Protein AF-H9VKZ5-F1 (afdb_monomer_lite)

Sequence (73 aa):
DGEGCVSERGLVAISEGCPNLESILYFCQRMTNKAVVTMSHNCSKLASFRLCIMGRHQPDHLTGEPMDEGFGA

InterPro domains:
  IPR032675 Leucine-rich repeat domain superfamily [G3DSA:3.80.10.10] (1-73)

Foldseek 3Di:
DPPPFFELVNLLVCLQVCQQDQEDAEEGQAYALVSLQSSCVSNVNHNYYHYHHPDPQHDHPVPSHRNCNSVVD

Organism: Pinus taeda (NCBI:txid3352)

Secondary struc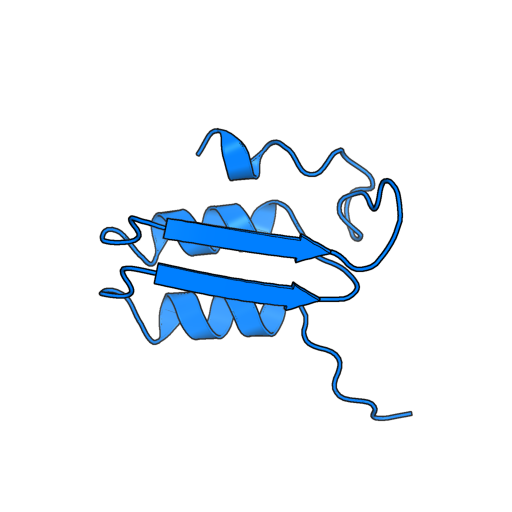ture (DSSP, 8-state):
-------HHHHHHHHHH-TT--EEEEEES---HHHHHHHHHH-TT--EEEEEESSTT---TTT---TTGGG--

Radius of gyration: 11.93 Å; chains: 1; bounding box: 29×30×29 Å

pLDDT: mean 88.44, std 13.36, range [41.94, 97.81]

Structure (mmCIF, N/CA/C/O backbone):
data_AF-H9VKZ5-F1
#
_entry.id   AF-H9VKZ5-F1
#
loop_
_atom_site.group_PDB
_atom_site.id
_atom_site.type_symbol
_atom_site.label_atom_id
_atom_site.label_alt_id
_atom_site.label_comp_id
_atom_site.label_asym_id
_atom_site.label_entity_id
_atom_site.label_seq_id
_atom_site.pdbx_PDB_ins_code
_atom_site.Cartn_x
_atom_site.Cartn_y
_atom_site.Cartn_z
_atom_site.occupancy
_atom_site.B_iso_or_equiv
_atom_site.auth_seq_id
_atom_site.auth_comp_id
_atom_site.auth_asym_id
_atom_site.auth_atom_id
_atom_site.pdbx_PDB_model_num
ATOM 1 N N . ASP A 1 1 ? -1.060 -19.486 -19.155 1.00 41.94 1 ASP A N 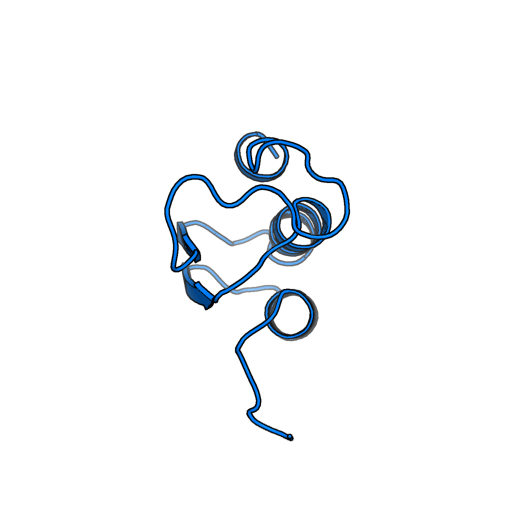1
ATOM 2 C CA . ASP A 1 1 ? -0.059 -19.369 -18.074 1.00 41.94 1 ASP A CA 1
ATOM 3 C C . ASP A 1 1 ? -0.660 -18.598 -16.909 1.00 41.94 1 ASP A C 1
ATOM 5 O O . ASP A 1 1 ? -0.593 -17.379 -16.849 1.00 41.94 1 ASP A O 1
ATOM 9 N N . GLY A 1 2 ? -1.397 -19.322 -16.064 1.00 50.91 2 GLY A N 1
ATOM 10 C CA . GLY A 1 2 ? -2.163 -18.797 -14.932 1.00 50.91 2 GLY A CA 1
ATOM 11 C C . GLY A 1 2 ? -1.414 -18.976 -13.619 1.00 50.91 2 GLY A C 1
ATOM 12 O O . GLY A 1 2 ? -1.950 -19.561 -12.683 1.00 50.91 2 GLY A O 1
ATOM 13 N N . GLU A 1 3 ? -0.168 -18.517 -13.558 1.00 52.38 3 GLU A N 1
ATOM 14 C CA . GLU A 1 3 ? 0.556 -18.442 -12.294 1.00 52.38 3 GLU A CA 1
ATOM 15 C C . GLU A 1 3 ? 0.139 -17.131 -11.622 1.00 52.38 3 GLU A C 1
ATOM 17 O O . GLU A 1 3 ? 0.510 -16.038 -12.052 1.00 52.38 3 GLU A O 1
ATOM 22 N N . GLY A 1 4 ? -0.774 -17.245 -10.655 1.00 62.34 4 GLY A N 1
ATOM 23 C CA . GLY A 1 4 ? -1.374 -16.130 -9.925 1.00 62.34 4 GLY A CA 1
ATOM 24 C C . GLY A 1 4 ? -0.342 -15.397 -9.077 1.00 62.34 4 GLY A C 1
ATOM 25 O O . GLY A 1 4 ? -0.274 -15.587 -7.866 1.00 62.34 4 GLY A O 1
ATOM 26 N N . CYS A 1 5 ? 0.479 -14.569 -9.715 1.00 76.81 5 CYS A N 1
ATOM 27 C CA . CYS A 1 5 ? 1.435 -13.720 -9.031 1.00 76.81 5 CYS A CA 1
ATOM 28 C C . CYS A 1 5 ? 0.699 -12.659 -8.211 1.00 76.81 5 CYS A C 1
ATOM 30 O O . CYS A 1 5 ? -0.230 -11.998 -8.685 1.00 76.81 5 CYS A O 1
ATOM 32 N N . VAL A 1 6 ? 1.169 -12.463 -6.982 1.00 88.75 6 VAL A N 1
ATOM 33 C CA . VAL A 1 6 ? 0.778 -11.331 -6.145 1.00 88.75 6 VAL A CA 1
ATOM 34 C C . VAL A 1 6 ? 1.061 -10.033 -6.917 1.00 88.75 6 VAL A C 1
ATOM 36 O O . VAL A 1 6 ? 2.173 -9.831 -7.412 1.00 88.75 6 VAL A O 1
ATOM 39 N N . SER A 1 7 ? 0.041 -9.184 -7.056 1.00 92.69 7 SER A N 1
ATOM 40 C CA . SER A 1 7 ? 0.046 -7.989 -7.914 1.00 92.69 7 SER A CA 1
ATOM 41 C C . SER A 1 7 ? -0.573 -6.787 -7.210 1.00 92.69 7 SER A C 1
ATOM 43 O O . SER A 1 7 ? -1.233 -6.923 -6.180 1.00 92.69 7 SER A O 1
ATOM 45 N N . GLU A 1 8 ? -0.424 -5.604 -7.801 1.00 94.44 8 GLU A N 1
ATOM 46 C CA . GLU A 1 8 ? -0.986 -4.360 -7.276 1.00 94.44 8 GLU A CA 1
ATOM 47 C C . GLU A 1 8 ? -2.512 -4.419 -7.091 1.00 94.44 8 GLU A C 1
ATOM 49 O O . GLU A 1 8 ? -3.053 -3.815 -6.168 1.00 94.44 8 GLU A O 1
ATOM 54 N N . ARG A 1 9 ? -3.209 -5.219 -7.911 1.00 95.19 9 ARG A N 1
ATOM 55 C CA . ARG A 1 9 ? -4.661 -5.428 -7.803 1.00 95.19 9 ARG A CA 1
ATOM 56 C C . ARG A 1 9 ? -5.046 -6.107 -6.491 1.00 95.19 9 ARG A C 1
ATOM 58 O O . ARG A 1 9 ? -6.070 -5.769 -5.908 1.00 95.19 9 ARG A O 1
ATOM 65 N N . GLY A 1 10 ? -4.228 -7.052 -6.026 1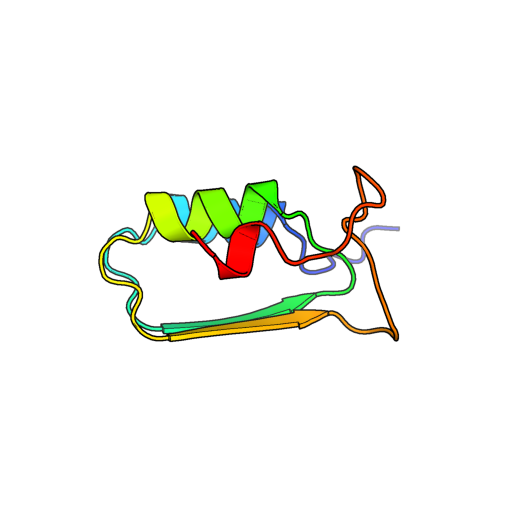.00 95.19 10 GLY A N 1
ATOM 66 C CA . GLY A 1 10 ? -4.451 -7.727 -4.749 1.00 95.19 10 GLY A CA 1
ATOM 67 C C . GLY A 1 10 ? -4.262 -6.782 -3.565 1.00 95.19 10 GLY A C 1
ATOM 68 O O . GLY A 1 10 ? -5.030 -6.845 -2.611 1.00 95.19 10 GLY A O 1
ATOM 69 N N . LEU A 1 11 ? -3.279 -5.879 -3.642 1.00 95.75 11 LEU A N 1
ATOM 70 C CA . LEU A 1 11 ? -3.042 -4.875 -2.606 1.00 95.75 11 LEU A CA 1
ATOM 71 C C . LEU A 1 11 ? -4.232 -3.911 -2.477 1.00 95.75 11 LEU A C 1
ATOM 73 O O . LEU A 1 11 ? -4.705 -3.676 -1.369 1.00 95.75 11 LEU A O 1
ATOM 77 N N . VAL A 1 12 ? -4.753 -3.416 -3.605 1.00 96.94 12 VAL A N 1
ATOM 78 C CA . VAL A 1 12 ? -5.938 -2.538 -3.626 1.00 96.94 12 VAL A CA 1
ATOM 79 C C . VAL A 1 12 ? -7.170 -3.253 -3.068 1.00 96.94 12 VAL A C 1
ATOM 81 O O . VAL A 1 12 ? -7.864 -2.703 -2.223 1.00 96.94 12 VAL A O 1
ATOM 84 N N . ALA A 1 13 ? -7.411 -4.506 -3.459 1.00 97.62 13 ALA A N 1
ATOM 85 C CA . ALA A 1 13 ? -8.549 -5.265 -2.939 1.00 97.62 13 ALA A 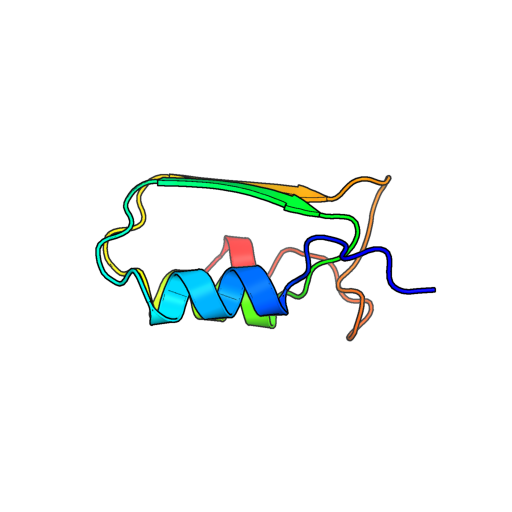CA 1
ATOM 86 C C . ALA A 1 13 ? -8.481 -5.463 -1.410 1.00 97.62 13 ALA A C 1
ATOM 88 O O . ALA A 1 13 ? -9.504 -5.399 -0.728 1.00 97.62 13 ALA A O 1
ATOM 89 N N . ILE A 1 14 ? -7.280 -5.680 -0.856 1.00 96.88 14 ILE A N 1
ATOM 90 C CA . ILE A 1 14 ? -7.081 -5.746 0.600 1.00 96.88 14 ILE A CA 1
ATOM 91 C C . ILE A 1 14 ? -7.398 -4.395 1.241 1.00 96.88 14 ILE A C 1
ATOM 93 O O . ILE A 1 14 ? -8.073 -4.361 2.268 1.00 96.88 14 ILE A O 1
ATOM 97 N N . SER A 1 15 ? -6.936 -3.291 0.651 1.00 96.94 15 SER A N 1
ATOM 98 C CA . SER A 1 15 ? -7.158 -1.963 1.222 1.00 96.94 15 SER A CA 1
ATOM 99 C C . SER A 1 15 ? -8.641 -1.590 1.264 1.00 96.94 15 SER A C 1
ATOM 101 O O . SER A 1 15 ? -9.122 -1.077 2.272 1.00 96.94 15 SER A O 1
ATOM 103 N N . GLU A 1 16 ? -9.388 -1.933 0.214 1.00 97.56 16 GLU A N 1
ATOM 104 C CA . GLU A 1 16 ? -10.839 -1.738 0.133 1.00 97.56 16 GLU A CA 1
ATOM 105 C C . GLU A 1 16 ? -11.606 -2.616 1.137 1.00 97.56 16 GLU A C 1
ATOM 107 O O . GLU A 1 16 ? -12.583 -2.170 1.739 1.00 97.56 16 GLU A O 1
ATOM 112 N N . GLY A 1 17 ? -11.171 -3.864 1.343 1.00 97.81 17 GLY A N 1
ATOM 113 C CA . GLY A 1 17 ? -11.833 -4.808 2.248 1.00 97.81 17 GLY A CA 1
ATOM 114 C C . GLY A 1 17 ? -11.471 -4.645 3.729 1.00 97.81 17 GLY A C 1
ATOM 115 O O . GLY A 1 17 ? -12.219 -5.094 4.600 1.00 97.81 17 GLY A O 1
ATOM 116 N N . CYS A 1 18 ? -10.330 -4.023 4.039 1.00 97.44 18 CYS A N 1
ATOM 117 C CA . CYS A 1 18 ? -9.772 -3.956 5.391 1.00 97.44 18 CYS A CA 1
ATOM 118 C C . CYS A 1 18 ? -9.430 -2.511 5.816 1.00 97.44 18 CYS A C 1
ATOM 120 O O . CYS A 1 18 ? -8.261 -2.197 6.045 1.00 97.44 18 CYS A O 1
ATOM 122 N N . PRO A 1 19 ? -10.421 -1.624 6.034 1.00 95.38 19 PRO A N 1
ATOM 123 C CA . PRO A 1 19 ? -10.171 -0.213 6.367 1.00 95.38 19 PRO A CA 1
ATOM 124 C C . PRO A 1 19 ? -9.471 0.001 7.723 1.00 95.38 19 PRO A C 1
ATOM 126 O O . PRO A 1 19 ? -8.868 1.042 7.964 1.00 95.38 19 PRO A O 1
ATOM 129 N N . ASN A 1 20 ? -9.532 -0.988 8.622 1.00 96.38 20 ASN A N 1
ATOM 130 C CA . ASN A 1 20 ? -8.870 -0.953 9.931 1.00 96.38 20 ASN A CA 1
ATOM 131 C C . ASN A 1 20 ? -7.511 -1.674 9.943 1.00 96.38 20 ASN A C 1
ATOM 133 O O . ASN A 1 20 ? -7.029 -2.015 11.018 1.00 96.38 20 ASN A O 1
ATOM 137 N N . LEU A 1 21 ? -6.922 -1.983 8.784 1.00 97.50 21 LEU A N 1
ATOM 138 C CA . LEU A 1 21 ? -5.643 -2.684 8.739 1.00 97.50 21 LEU A CA 1
ATOM 139 C C . LEU A 1 21 ? -4.526 -1.815 9.329 1.00 97.50 21 LEU A C 1
ATOM 141 O O . LEU A 1 21 ? -4.292 -0.705 8.864 1.00 97.50 21 LEU A O 1
ATOM 145 N N . GLU A 1 22 ? -3.821 -2.344 10.328 1.00 97.19 22 GLU A N 1
ATOM 146 C CA . GLU A 1 22 ? -2.744 -1.623 11.022 1.00 97.19 22 GLU A CA 1
ATOM 147 C C . GLU A 1 22 ? -1.349 -2.007 10.518 1.00 97.19 22 GLU A C 1
ATOM 149 O O . GLU A 1 22 ? -0.421 -1.199 10.560 1.00 97.19 22 GLU A O 1
ATOM 154 N N . SER A 1 23 ? -1.177 -3.232 10.014 1.00 96.69 23 SER A N 1
ATOM 155 C CA . SER A 1 23 ? 0.109 -3.705 9.503 1.00 96.6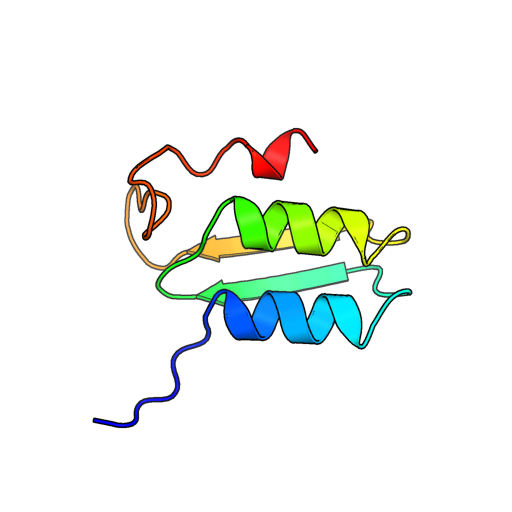9 23 SER A CA 1
ATOM 156 C C . SER A 1 23 ? -0.048 -4.664 8.331 1.00 96.69 23 SER A C 1
ATOM 158 O O . SER A 1 23 ? -0.934 -5.517 8.328 1.00 96.69 23 SER A O 1
ATOM 160 N N . ILE A 1 24 ? 0.853 -4.555 7.354 1.00 95.75 24 ILE A N 1
ATOM 161 C CA . ILE A 1 24 ? 0.956 -5.488 6.234 1.00 95.75 24 ILE A CA 1
ATOM 162 C C . ILE A 1 24 ? 2.411 -5.669 5.796 1.00 95.75 24 ILE A C 1
ATOM 164 O O . ILE A 1 24 ? 3.220 -4.738 5.808 1.00 95.75 24 ILE A O 1
ATOM 168 N N . LEU A 1 25 ? 2.730 -6.893 5.383 1.00 96.12 25 LEU A N 1
ATOM 169 C CA . LEU A 1 25 ? 3.943 -7.240 4.658 1.00 96.12 25 LEU A CA 1
ATOM 170 C C . LEU A 1 25 ? 3.531 -7.855 3.320 1.00 96.12 25 LEU A C 1
ATOM 172 O O . LEU A 1 25 ? 2.825 -8.862 3.299 1.00 96.12 25 LEU A O 1
ATOM 176 N N . TYR A 1 26 ? 3.956 -7.243 2.220 1.00 94.88 26 TYR A N 1
ATOM 177 C CA . TYR A 1 26 ? 3.513 -7.592 0.877 1.00 94.88 26 TYR A CA 1
ATOM 178 C C . TYR A 1 26 ? 4.705 -7.911 -0.028 1.00 94.88 26 TYR A C 1
ATOM 180 O O . TYR A 1 26 ? 5.589 -7.074 -0.208 1.00 94.88 26 TYR A O 1
ATOM 188 N N . PHE A 1 27 ? 4.725 -9.118 -0.597 1.00 93.69 27 PHE A N 1
ATOM 189 C CA . PHE A 1 27 ? 5.759 -9.577 -1.528 1.00 93.69 27 PHE A CA 1
ATOM 190 C C . PHE A 1 27 ? 5.181 -9.698 -2.932 1.00 93.69 27 PHE A C 1
ATOM 192 O O . PHE A 1 27 ? 4.193 -10.400 -3.133 1.00 93.69 27 PHE A O 1
ATOM 199 N N . CYS A 1 28 ? 5.809 -9.056 -3.909 1.00 92.69 28 CYS A N 1
ATOM 200 C CA . CYS A 1 28 ? 5.341 -9.067 -5.293 1.00 92.69 28 CYS A CA 1
ATOM 201 C C . CYS A 1 28 ? 6.505 -8.969 -6.283 1.00 92.69 28 CYS A C 1
ATOM 203 O O . CYS A 1 28 ? 7.610 -8.575 -5.926 1.00 92.69 28 CYS A O 1
ATOM 205 N N . GLN A 1 29 ? 6.254 -9.297 -7.550 1.00 91.50 29 GLN A N 1
ATOM 206 C CA . GLN A 1 29 ? 7.237 -9.120 -8.634 1.00 91.50 29 GLN A CA 1
ATOM 207 C C . GLN A 1 29 ? 7.199 -7.708 -9.235 1.00 91.50 29 GLN A C 1
ATOM 209 O O . GLN A 1 29 ? 8.183 -7.224 -9.795 1.00 91.50 29 GLN A O 1
ATOM 214 N N . ARG A 1 30 ? 6.030 -7.066 -9.158 1.00 91.31 30 ARG A N 1
ATOM 215 C CA . ARG A 1 30 ? 5.725 -5.761 -9.744 1.00 91.31 30 ARG A CA 1
ATOM 216 C C . ARG A 1 30 ? 4.727 -5.031 -8.851 1.00 91.31 30 ARG A C 1
ATOM 218 O O . ARG A 1 30 ? 3.896 -5.677 -8.214 1.00 91.31 30 ARG A O 1
ATOM 225 N N . MET A 1 31 ? 4.814 -3.706 -8.822 1.00 94.00 31 MET A N 1
ATOM 226 C CA . MET A 1 31 ? 3.922 -2.831 -8.061 1.00 94.00 31 MET A CA 1
ATOM 227 C C . MET A 1 31 ? 3.746 -1.490 -8.783 1.00 94.00 31 MET A C 1
ATOM 229 O O . MET A 1 31 ? 4.505 -1.192 -9.705 1.00 94.00 31 MET A O 1
ATOM 233 N N . THR A 1 32 ? 2.743 -0.709 -8.376 1.00 94.56 32 THR A N 1
ATOM 234 C CA . THR A 1 32 ? 2.484 0.639 -8.905 1.00 94.56 32 THR A CA 1
ATOM 235 C C . THR A 1 32 ? 2.351 1.651 -7.775 1.00 94.56 32 THR A C 1
ATOM 237 O O . THR A 1 32 ? 1.779 1.324 -6.727 1.00 94.56 32 THR A O 1
ATOM 240 N N . ASN A 1 33 ? 2.840 2.879 -7.978 1.00 94.19 33 ASN A N 1
ATOM 241 C CA . ASN A 1 33 ? 2.718 3.992 -7.026 1.00 94.19 33 ASN A CA 1
ATOM 242 C C . ASN A 1 33 ? 1.254 4.227 -6.671 1.00 94.19 33 ASN A C 1
ATOM 244 O O . ASN A 1 33 ? 0.891 4.308 -5.498 1.00 94.19 33 ASN A O 1
ATOM 248 N N . LYS A 1 34 ? 0.386 4.179 -7.686 1.00 95.44 34 LYS A N 1
ATOM 249 C CA . LYS A 1 34 ? -1.063 4.295 -7.523 1.00 95.44 34 LYS A CA 1
ATOM 250 C C . LYS A 1 34 ? -1.632 3.300 -6.509 1.00 95.44 34 LYS A C 1
ATOM 252 O O . LYS A 1 34 ? -2.486 3.681 -5.712 1.00 95.44 34 LYS A O 1
ATOM 257 N N . ALA A 1 35 ? -1.199 2.040 -6.521 1.00 95.31 35 ALA A N 1
ATOM 258 C CA . ALA A 1 35 ? -1.716 1.045 -5.582 1.00 95.31 35 ALA A CA 1
ATOM 259 C C . ALA A 1 35 ? -1.248 1.295 -4.145 1.00 95.31 35 ALA A C 1
ATOM 261 O O . ALA A 1 35 ? -2.032 1.108 -3.217 1.00 95.31 35 ALA A O 1
ATOM 262 N N . VAL A 1 36 ? -0.012 1.765 -3.959 1.00 94.50 36 VAL A N 1
ATOM 263 C CA . VAL A 1 36 ? 0.505 2.143 -2.635 1.00 94.50 36 VAL A CA 1
ATOM 264 C C . VAL A 1 36 ? -0.236 3.367 -2.086 1.00 94.50 36 VAL A C 1
ATOM 266 O O . VAL A 1 36 ? -0.695 3.333 -0.950 1.00 94.50 36 VAL A O 1
ATOM 269 N N . VAL A 1 37 ? -0.463 4.394 -2.909 1.00 94.19 37 VAL A N 1
ATOM 270 C CA . VAL A 1 37 ? -1.272 5.572 -2.538 1.00 94.19 37 VAL A CA 1
ATOM 271 C C . VAL A 1 37 ? -2.725 5.182 -2.234 1.00 94.19 37 VAL A C 1
ATOM 273 O O . VAL A 1 37 ? -3.331 5.645 -1.273 1.00 94.19 37 VAL A O 1
ATOM 276 N N . THR A 1 38 ? -3.305 4.266 -3.011 1.00 95.25 38 THR A N 1
ATOM 277 C CA . THR A 1 38 ? -4.661 3.758 -2.730 1.00 95.25 38 THR A CA 1
ATOM 278 C C . THR A 1 38 ? -4.714 3.014 -1.390 1.00 95.25 38 THR A C 1
ATOM 280 O O . THR A 1 38 ? -5.691 3.130 -0.652 1.00 95.25 38 THR A O 1
ATOM 283 N N . MET A 1 39 ? -3.663 2.260 -1.049 1.00 94.69 39 MET A N 1
ATOM 284 C CA . MET A 1 39 ? -3.540 1.579 0.241 1.00 94.69 39 MET A CA 1
ATOM 285 C C . MET A 1 39 ? -3.520 2.572 1.410 1.00 94.69 39 MET A C 1
ATOM 287 O O . MET A 1 39 ? -4.255 2.368 2.377 1.00 94.69 39 MET A O 1
ATOM 291 N N . SER A 1 40 ? -2.719 3.641 1.321 1.00 92.06 40 SER A N 1
ATOM 292 C CA . SER A 1 40 ? -2.610 4.641 2.393 1.00 92.06 40 SER A CA 1
ATOM 293 C C . SER A 1 40 ? -3.921 5.399 2.613 1.00 92.06 40 SER A C 1
ATOM 295 O O . SER A 1 40 ? -4.318 5.619 3.756 1.00 92.06 40 SER A O 1
ATOM 297 N N . HIS A 1 41 ? -4.652 5.720 1.542 1.00 93.88 41 HIS A N 1
ATOM 298 C CA . HIS A 1 41 ? -5.951 6.383 1.658 1.00 93.88 41 HIS A CA 1
ATOM 299 C C . HIS A 1 41 ? -7.049 5.487 2.240 1.00 93.88 41 HIS A C 1
ATOM 301 O O . HIS A 1 41 ? -7.852 5.955 3.049 1.00 93.88 41 HIS A O 1
ATOM 307 N N . ASN A 1 42 ? -7.103 4.213 1.843 1.00 96.19 42 ASN A N 1
ATOM 308 C CA . ASN A 1 42 ? -8.175 3.313 2.275 1.00 96.19 42 ASN A CA 1
ATOM 309 C C . ASN A 1 42 ? -7.968 2.791 3.707 1.00 96.19 42 ASN A C 1
ATOM 311 O O . ASN A 1 42 ? -8.939 2.590 4.440 1.00 96.19 42 ASN A O 1
ATOM 315 N N . CYS A 1 43 ? -6.718 2.591 4.130 1.00 95.81 43 CYS A N 1
ATOM 316 C CA . CYS A 1 43 ? -6.379 2.072 5.453 1.00 95.81 43 CYS A CA 1
ATOM 317 C C . CYS A 1 43 ? -5.852 3.187 6.367 1.00 95.81 43 CYS A C 1
ATOM 319 O O . CYS A 1 43 ? -4.662 3.254 6.664 1.00 95.81 43 CYS A O 1
ATOM 321 N N . SER A 1 44 ? -6.745 4.034 6.884 1.00 93.12 44 SER A N 1
ATOM 322 C CA . SER A 1 44 ? -6.380 5.187 7.732 1.00 93.12 44 SER A CA 1
ATOM 323 C C . SER A 1 44 ? -5.712 4.829 9.068 1.00 93.12 44 SER A C 1
ATOM 325 O O . SER A 1 44 ? -5.154 5.700 9.733 1.00 93.12 44 SER A O 1
ATOM 327 N N . LYS A 1 45 ? -5.762 3.553 9.474 1.00 95.62 45 LYS A N 1
ATOM 328 C CA . LYS A 1 45 ? -5.092 3.025 10.675 1.00 95.62 45 LYS A CA 1
ATOM 329 C C . LYS A 1 45 ? -3.752 2.345 10.390 1.00 95.62 45 LYS A C 1
ATOM 331 O O . LYS A 1 45 ? -3.151 1.796 11.311 1.00 95.62 45 LYS A O 1
ATOM 336 N N . LEU A 1 46 ? -3.290 2.349 9.141 1.00 95.31 46 LEU A N 1
ATOM 337 C CA . LEU A 1 46 ? -2.074 1.654 8.745 1.00 95.31 46 LEU A CA 1
ATOM 338 C C . LEU A 1 46 ? -0.852 2.297 9.408 1.00 95.31 46 LEU A C 1
ATOM 340 O O . LEU A 1 46 ? -0.431 3.391 9.053 1.00 95.31 46 LEU A O 1
ATOM 344 N N . ALA A 1 47 ? -0.272 1.591 10.374 1.00 94.12 47 ALA A N 1
ATOM 345 C CA . ALA A 1 47 ? 0.904 2.021 11.120 1.00 94.12 47 ALA A CA 1
ATOM 346 C C . ALA A 1 47 ? 2.198 1.386 10.587 1.00 94.12 47 ALA A C 1
ATOM 348 O O . ALA A 1 47 ? 3.289 1.911 10.801 1.00 94.12 47 ALA A O 1
ATOM 349 N N . SER A 1 48 ? 2.107 0.237 9.909 1.00 94.62 48 SER A N 1
ATOM 350 C CA . SER A 1 48 ? 3.275 -0.480 9.396 1.00 94.62 48 SER A CA 1
ATOM 351 C C . SER A 1 48 ? 3.017 -1.083 8.018 1.00 94.62 48 SER A C 1
ATOM 353 O O . SER A 1 48 ? 2.420 -2.151 7.886 1.00 94.62 48 SER A O 1
ATOM 355 N N . PHE A 1 49 ? 3.523 -0.415 6.984 1.00 93.50 49 PHE A N 1
ATOM 356 C CA . PHE A 1 49 ? 3.490 -0.889 5.604 1.00 93.50 49 PHE A CA 1
ATOM 357 C C . PHE A 1 49 ? 4.881 -1.364 5.171 1.00 93.50 49 PHE A C 1
ATOM 359 O O . PHE A 1 49 ? 5.831 -0.583 5.154 1.00 93.50 49 PHE A O 1
ATOM 366 N N . ARG A 1 50 ? 5.024 -2.650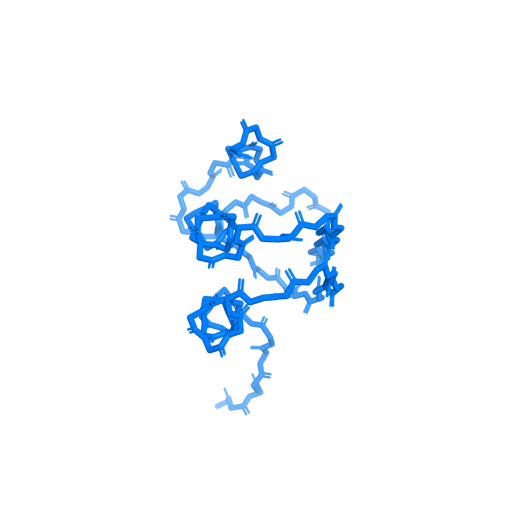 4.831 1.00 94.12 50 ARG A N 1
ATOM 367 C CA . ARG A 1 50 ? 6.269 -3.206 4.280 1.00 94.12 50 ARG A CA 1
ATOM 368 C C . ARG A 1 50 ? 6.013 -3.814 2.910 1.00 94.12 50 ARG A C 1
ATOM 370 O O . ARG A 1 50 ? 5.318 -4.819 2.798 1.00 94.12 50 ARG A O 1
ATOM 377 N N . LEU A 1 51 ? 6.624 -3.231 1.886 1.00 92.19 51 LEU A N 1
ATOM 378 C CA . LEU A 1 51 ? 6.567 -3.703 0.508 1.00 92.19 51 LEU A CA 1
ATOM 379 C C . LEU A 1 51 ? 7.932 -4.257 0.091 1.00 92.19 51 LEU A C 1
ATOM 381 O O . LEU A 1 51 ? 8.950 -3.581 0.227 1.00 92.19 51 LEU A O 1
ATOM 385 N N . CYS A 1 52 ? 7.950 -5.478 -0.438 1.00 92.19 52 CYS A N 1
ATOM 386 C CA . CYS A 1 52 ? 9.137 -6.105 -1.001 1.00 92.19 52 CYS A CA 1
ATOM 387 C C . CYS A 1 52 ? 8.872 -6.479 -2.462 1.00 92.19 52 CYS A C 1
ATOM 389 O O . CYS A 1 52 ? 8.114 -7.407 -2.757 1.00 92.19 52 CYS A O 1
ATOM 391 N N . ILE A 1 53 ? 9.501 -5.737 -3.375 1.00 91.56 53 ILE A N 1
ATOM 392 C CA . ILE A 1 53 ? 9.465 -6.035 -4.805 1.00 91.56 53 ILE A CA 1
ATOM 393 C C . ILE A 1 53 ? 10.667 -6.923 -5.133 1.00 91.56 53 ILE A C 1
ATOM 395 O O . ILE A 1 53 ? 11.818 -6.537 -4.936 1.00 91.56 53 ILE A O 1
ATOM 399 N N . MET A 1 54 ? 10.391 -8.131 -5.612 1.00 89.56 54 MET A N 1
ATOM 400 C CA . MET A 1 54 ? 11.400 -9.107 -6.011 1.00 89.56 54 MET A CA 1
ATOM 401 C C . MET A 1 54 ? 12.101 -8.613 -7.287 1.00 89.56 54 MET A C 1
ATOM 403 O O . MET A 1 54 ? 11.513 -8.599 -8.364 1.00 89.56 54 MET A O 1
ATOM 407 N N . GLY A 1 55 ? 13.357 -8.182 -7.163 1.00 83.62 55 GLY A N 1
ATOM 408 C CA . GLY A 1 55 ? 14.164 -7.670 -8.277 1.00 83.62 55 GLY A CA 1
ATOM 409 C C . GLY A 1 55 ? 14.943 -6.408 -7.904 1.00 83.62 55 GLY A C 1
ATOM 410 O O . GLY A 1 55 ? 14.580 -5.689 -6.978 1.00 83.62 55 GLY A O 1
ATOM 411 N N . ARG A 1 56 ? 16.054 -6.134 -8.600 1.00 81.31 56 ARG A N 1
ATOM 412 C CA . ARG A 1 56 ? 16.853 -4.919 -8.360 1.00 81.31 56 ARG A CA 1
ATOM 413 C C . ARG A 1 56 ? 16.257 -3.738 -9.120 1.00 81.31 56 ARG A C 1
ATOM 415 O O . ARG A 1 56 ? 16.054 -3.853 -10.321 1.00 81.31 56 ARG A O 1
ATOM 422 N N . HIS A 1 57 ? 16.059 -2.616 -8.423 1.00 79.44 57 HIS A N 1
ATOM 423 C CA . HIS A 1 57 ? 15.632 -1.332 -9.000 1.00 79.44 57 HIS A CA 1
ATOM 424 C C . HIS A 1 57 ? 14.384 -1.442 -9.891 1.00 79.44 57 HIS A C 1
ATOM 426 O O . HIS A 1 57 ? 14.357 -0.883 -10.981 1.00 79.44 57 HIS A O 1
ATOM 432 N N . GLN A 1 58 ? 13.370 -2.189 -9.447 1.00 88.06 58 GLN A N 1
ATOM 433 C CA . GLN A 1 58 ? 12.113 -2.302 -10.183 1.00 88.06 58 GLN A CA 1
ATOM 434 C C . GLN A 1 58 ? 11.345 -0.973 -10.083 1.00 88.06 58 GLN A C 1
ATOM 436 O O . GLN A 1 58 ? 10.965 -0.604 -8.967 1.00 88.06 58 GLN A O 1
ATOM 441 N N . PRO A 1 59 ? 11.132 -0.255 -11.202 1.00 91.44 59 PRO A N 1
ATOM 442 C CA . PRO A 1 59 ? 10.280 0.926 -11.211 1.00 91.44 59 PRO A CA 1
ATOM 443 C C . PRO A 1 59 ? 8.803 0.522 -11.111 1.00 91.44 59 PRO A C 1
ATOM 445 O O . PRO A 1 59 ? 8.460 -0.667 -11.162 1.00 91.44 59 PRO A O 1
ATOM 448 N N . ASP A 1 60 ? 7.924 1.518 -11.023 1.00 93.75 60 ASP A N 1
ATOM 449 C CA . ASP A 1 60 ? 6.503 1.327 -11.300 1.00 93.75 60 ASP A CA 1
ATOM 450 C C . ASP A 1 60 ? 6.355 0.647 -12.672 1.00 93.75 60 ASP A C 1
ATOM 452 O O . ASP A 1 60 ? 6.839 1.140 -13.693 1.00 93.75 60 ASP A O 1
ATOM 456 N N . HIS A 1 61 ? 5.718 -0.527 -12.702 1.00 92.44 61 HIS A N 1
ATOM 457 C CA . HIS A 1 61 ? 5.675 -1.339 -13.924 1.00 92.44 61 HIS A CA 1
ATOM 458 C C . HIS A 1 61 ? 4.751 -0.780 -15.011 1.00 92.44 61 HIS A C 1
ATOM 460 O O . HIS A 1 61 ? 4.804 -1.257 -16.146 1.00 92.44 61 HIS A O 1
ATOM 466 N N . LEU A 1 62 ? 3.922 0.210 -14.674 1.00 93.81 62 LEU A N 1
ATOM 467 C CA . LEU A 1 62 ? 3.040 0.898 -15.607 1.00 93.81 62 LEU A CA 1
ATOM 468 C C . LEU A 1 62 ? 3.625 2.225 -16.085 1.00 93.81 62 LEU A C 1
ATOM 470 O O . LEU A 1 62 ? 3.511 2.529 -17.270 1.00 93.81 62 LEU A O 1
ATOM 474 N N . THR A 1 63 ? 4.218 3.019 -15.192 1.00 94.06 63 THR A N 1
ATOM 475 C CA . THR A 1 63 ? 4.708 4.365 -15.543 1.00 94.06 63 THR A CA 1
ATOM 476 C C . THR A 1 63 ? 6.201 4.404 -15.855 1.00 94.06 63 THR A C 1
ATOM 478 O O . THR A 1 63 ? 6.638 5.281 -16.592 1.00 94.06 63 THR A O 1
ATOM 481 N N . GLY A 1 64 ? 6.984 3.452 -15.339 1.00 92.19 64 GLY A N 1
ATOM 482 C CA . GLY A 1 64 ? 8.447 3.465 -15.419 1.00 92.19 64 GLY A CA 1
ATOM 483 C C . GLY A 1 64 ? 9.119 4.421 -14.426 1.00 92.19 64 GLY A C 1
ATOM 484 O O . GLY A 1 64 ? 10.347 4.478 -14.383 1.00 92.19 64 GLY A O 1
ATOM 485 N N . GLU A 1 65 ? 8.334 5.129 -13.615 1.00 91.50 65 GLU A N 1
ATOM 486 C CA . GLU A 1 65 ? 8.823 6.061 -12.602 1.00 91.50 65 GLU A CA 1
ATOM 487 C C . GLU A 1 65 ? 9.407 5.321 -11.384 1.00 91.50 65 GLU A C 1
ATOM 489 O O . GLU A 1 65 ? 9.087 4.148 -11.141 1.00 91.50 65 GLU A O 1
ATOM 494 N N . PRO A 1 66 ? 10.272 5.979 -10.592 1.00 90.44 66 PRO A N 1
ATOM 495 C CA . PRO A 1 66 ? 10.696 5.447 -9.305 1.00 90.44 66 PRO A CA 1
ATOM 496 C C . PRO A 1 66 ? 9.502 5.173 -8.380 1.00 90.44 66 PRO A C 1
ATOM 498 O O . PRO A 1 66 ? 8.437 5.779 -8.464 1.00 90.44 66 PRO A O 1
ATOM 501 N N . MET A 1 67 ? 9.690 4.209 -7.484 1.00 87.81 67 MET A N 1
ATOM 502 C CA . MET A 1 67 ? 8.653 3.719 -6.579 1.00 87.81 67 MET A CA 1
ATOM 503 C C . MET A 1 67 ? 8.672 4.492 -5.245 1.00 87.81 67 MET A C 1
ATOM 505 O O . MET A 1 67 ? 8.826 3.903 -4.174 1.00 87.81 67 MET A O 1
ATOM 509 N N . ASP A 1 68 ? 8.623 5.821 -5.323 1.00 83.31 68 ASP A N 1
ATOM 510 C CA . ASP A 1 68 ? 8.840 6.767 -4.219 1.00 83.31 68 ASP A CA 1
ATOM 511 C C . ASP A 1 68 ? 7.622 7.652 -3.902 1.00 83.31 68 ASP A C 1
ATOM 513 O O . ASP A 1 68 ? 7.471 8.083 -2.758 1.00 83.31 68 ASP A O 1
ATOM 517 N N . GLU A 1 69 ? 6.710 7.855 -4.854 1.00 72.81 69 GLU A N 1
ATOM 518 C CA . GLU A 1 69 ? 5.489 8.655 -4.670 1.00 72.81 69 GLU A CA 1
ATOM 519 C C . GLU A 1 69 ? 4.620 8.120 -3.517 1.00 72.81 69 GLU A C 1
ATOM 521 O O . GLU A 1 69 ? 4.123 8.879 -2.686 1.00 72.81 69 GLU A O 1
ATOM 526 N N . GLY A 1 70 ? 4.509 6.792 -3.401 1.00 57.28 70 GLY A N 1
ATOM 527 C CA . GLY A 1 70 ? 3.765 6.142 -2.319 1.00 57.28 70 GLY A CA 1
ATOM 528 C C . GLY A 1 70 ? 4.452 6.160 -0.946 1.00 57.28 70 GLY A C 1
ATOM 529 O O . GLY A 1 70 ? 3.804 5.844 0.045 1.00 57.28 70 GLY A O 1
ATOM 530 N N . PHE A 1 71 ? 5.742 6.505 -0.859 1.00 57.59 71 PHE A N 1
ATOM 531 C CA . PHE A 1 71 ? 6.480 6.579 0.412 1.00 57.59 71 PHE A CA 1
ATOM 532 C C . PHE A 1 71 ? 6.373 7.954 1.095 1.00 57.59 71 PHE A C 1
ATOM 534 O O . PHE A 1 71 ? 6.747 8.076 2.261 1.00 57.59 71 PHE A O 1
ATOM 541 N N . GLY A 1 72 ? 5.877 8.974 0.385 1.00 53.12 72 GLY A N 1
ATOM 542 C CA . GLY A 1 72 ? 5.647 10.324 0.914 1.00 53.12 72 GLY A CA 1
ATOM 543 C C . GLY A 1 72 ? 4.180 10.672 1.203 1.00 53.12 72 GLY A C 1
ATOM 544 O O . GLY A 1 72 ? 3.919 11.809 1.596 1.00 53.12 72 GLY A O 1
ATOM 545 N N . ALA A 1 73 ? 3.253 9.734 0.973 1.00 49.75 73 ALA A N 1
ATOM 546 C CA . ALA A 1 73 ? 1.802 9.909 1.094 1.00 49.75 73 ALA A CA 1
ATOM 547 C C . ALA A 1 73 ? 1.246 9.523 2.474 1.00 49.75 73 ALA A C 1
ATOM 549 O O . ALA A 1 73 ? 1.829 8.630 3.130 1.00 49.75 73 ALA A O 1
#